Protein AF-A0A2D6QGD3-F1 (afdb_monomer_lite)

pLDDT: mean 83.26, std 11.74, range [46.03, 96.12]

Radius of gyration: 20.16 Å; chains: 1; bounding box: 48×30×55 Å

Structure (mmCIF, N/CA/C/O backbone):
data_AF-A0A2D6QGD3-F1
#
_entry.id   AF-A0A2D6QGD3-F1
#
loop_
_atom_site.group_PDB
_atom_site.id
_atom_site.type_symbol
_atom_site.label_atom_id
_atom_site.label_alt_id
_atom_site.label_comp_id
_atom_site.label_asym_id
_atom_site.label_entity_id
_atom_site.label_seq_id
_atom_site.pdbx_PDB_ins_code
_atom_site.Cartn_x
_atom_site.Cartn_y
_atom_site.Cartn_z
_atom_site.occupancy
_atom_site.B_iso_or_equiv
_atom_site.auth_seq_id
_atom_site.auth_comp_id
_atom_site.auth_asym_id
_atom_site.auth_atom_id
_atom_site.pdbx_PDB_model_num
ATOM 1 N N . MET A 1 1 ? 21.666 16.531 -19.683 1.00 53.84 1 MET A N 1
ATOM 2 C CA . MET A 1 1 ? 21.181 16.016 -20.984 1.00 53.84 1 MET A CA 1
ATOM 3 C C . MET A 1 1 ? 19.672 15.871 -20.894 1.00 53.84 1 MET A C 1
ATOM 5 O O . MET A 1 1 ? 19.183 15.599 -19.805 1.00 53.84 1 MET A O 1
ATOM 9 N N . ALA A 1 2 ? 18.933 16.143 -21.969 1.00 65.38 2 ALA A N 1
ATOM 10 C CA . ALA A 1 2 ? 17.477 16.018 -21.949 1.00 65.38 2 ALA A CA 1
ATOM 11 C C . ALA A 1 2 ? 17.104 14.531 -21.855 1.00 65.38 2 ALA A C 1
ATOM 13 O O . ALA A 1 2 ? 17.395 13.783 -22.783 1.00 65.38 2 ALA A O 1
ATOM 14 N N . ARG A 1 3 ? 16.498 14.113 -20.735 1.00 75.81 3 ARG A N 1
ATOM 15 C CA . ARG A 1 3 ? 15.997 12.741 -20.576 1.00 75.81 3 ARG A CA 1
ATOM 16 C C . ARG A 1 3 ? 14.905 12.491 -21.612 1.00 75.81 3 ARG A C 1
ATOM 18 O O . ARG A 1 3 ? 14.003 13.315 -21.783 1.00 75.81 3 ARG A O 1
ATOM 25 N N . ARG A 1 4 ? 14.989 11.358 -22.303 1.00 86.88 4 ARG A N 1
ATOM 26 C CA . ARG A 1 4 ? 13.977 10.928 -23.268 1.00 86.88 4 ARG A CA 1
ATOM 27 C C . ARG A 1 4 ? 12.840 10.225 -22.534 1.00 86.88 4 ARG A C 1
ATOM 29 O O . ARG A 1 4 ? 13.088 9.383 -21.676 1.00 86.88 4 ARG A O 1
ATOM 36 N N . PHE A 1 5 ? 11.601 10.552 -22.887 1.00 90.19 5 PHE A N 1
ATOM 37 C CA . PHE A 1 5 ? 10.415 9.904 -22.333 1.00 90.19 5 PHE A CA 1
ATOM 38 C C . PHE A 1 5 ? 9.745 9.036 -23.392 1.00 90.19 5 PHE A C 1
ATOM 40 O O . PHE A 1 5 ? 9.589 9.466 -24.533 1.00 90.19 5 PHE A O 1
ATOM 47 N N . VAL A 1 6 ? 9.333 7.834 -22.996 1.00 91.06 6 VAL A N 1
ATOM 48 C CA . VAL A 1 6 ? 8.503 6.934 -23.798 1.00 91.06 6 VAL A CA 1
ATOM 49 C C . VAL A 1 6 ? 7.094 6.945 -23.232 1.00 91.06 6 VAL A C 1
ATOM 51 O O . VAL A 1 6 ? 6.844 6.633 -22.060 1.00 91.06 6 VAL A O 1
ATOM 54 N N . THR A 1 7 ? 6.165 7.341 -24.087 1.00 91.62 7 THR A N 1
ATOM 55 C CA . THR A 1 7 ? 4.749 7.469 -23.769 1.00 91.62 7 THR A CA 1
ATOM 56 C C . THR A 1 7 ? 3.966 6.265 -24.276 1.00 91.62 7 THR A C 1
ATOM 58 O O . THR A 1 7 ? 4.447 5.463 -25.078 1.00 91.62 7 THR A O 1
ATOM 61 N N . SER A 1 8 ? 2.720 6.135 -23.821 1.00 89.50 8 SER A N 1
ATOM 62 C CA . SER A 1 8 ? 1.829 5.064 -24.274 1.00 89.50 8 SER A CA 1
ATOM 63 C C . SER A 1 8 ? 1.576 5.102 -25.787 1.00 89.50 8 SER A C 1
ATOM 65 O O . SER A 1 8 ? 1.293 4.072 -26.395 1.00 89.50 8 SER A O 1
ATOM 67 N N . GLU A 1 9 ? 1.708 6.276 -26.405 1.00 88.19 9 GLU A N 1
ATOM 68 C CA . GLU A 1 9 ? 1.563 6.459 -27.846 1.00 88.19 9 GLU A CA 1
ATOM 69 C C . GLU A 1 9 ? 2.767 5.920 -28.625 1.00 88.19 9 GLU A C 1
ATOM 71 O O . GLU A 1 9 ? 2.590 5.296 -29.669 1.00 88.19 9 GLU A O 1
ATOM 76 N N . ASP A 1 10 ? 3.977 6.075 -28.088 1.00 88.56 10 ASP A N 1
ATOM 77 C CA . ASP A 1 10 ? 5.194 5.520 -28.689 1.00 88.56 10 ASP A CA 1
ATOM 78 C C . ASP A 1 10 ? 5.136 3.987 -28.721 1.00 88.56 10 ASP A C 1
ATOM 80 O O . ASP A 1 10 ? 5.469 3.375 -29.736 1.00 88.56 10 ASP A O 1
ATOM 84 N N . ILE A 1 11 ? 4.611 3.368 -27.655 1.00 89.06 11 ILE A N 1
ATOM 85 C CA . ILE A 1 11 ? 4.388 1.916 -27.595 1.00 89.06 11 ILE A CA 1
ATOM 86 C C . ILE A 1 11 ? 3.347 1.465 -28.626 1.00 89.06 11 ILE A C 1
ATOM 88 O O . ILE A 1 11 ? 3.566 0.479 -29.328 1.00 89.06 11 ILE A O 1
ATOM 92 N N . ARG A 1 12 ? 2.228 2.192 -28.763 1.00 85.69 12 ARG A N 1
ATOM 93 C CA . ARG A 1 12 ? 1.193 1.871 -29.764 1.00 85.69 12 ARG A CA 1
ATOM 94 C C . ARG A 1 12 ? 1.726 1.951 -31.192 1.00 85.69 12 ARG A C 1
ATOM 96 O O . ARG A 1 12 ? 1.351 1.133 -32.024 1.00 85.69 12 ARG A O 1
ATOM 103 N N . ARG A 1 13 ? 2.610 2.911 -31.473 1.00 84.38 13 ARG A N 1
ATOM 104 C CA . ARG A 1 13 ? 3.248 3.068 -32.789 1.00 84.38 13 ARG A CA 1
ATOM 105 C C . ARG A 1 13 ? 4.276 1.983 -33.072 1.00 84.38 13 ARG A C 1
ATOM 107 O O . ARG A 1 13 ? 4.407 1.574 -34.224 1.00 84.38 13 ARG A O 1
ATOM 114 N N . ALA A 1 14 ? 4.972 1.499 -32.043 1.00 75.00 14 ALA A N 1
ATOM 115 C CA . ALA A 1 14 ? 6.051 0.532 -32.194 1.00 75.00 14 ALA A CA 1
ATOM 116 C C . ALA A 1 14 ? 5.605 -0.801 -32.821 1.00 75.00 14 ALA A C 1
ATOM 118 O O . ALA A 1 14 ? 6.451 -1.450 -33.420 1.00 75.00 14 ALA A O 1
ATOM 119 N N . SER A 1 15 ? 4.312 -1.171 -32.760 1.00 58.59 15 SER A N 1
ATOM 120 C CA . SER A 1 15 ? 3.636 -2.277 -33.489 1.00 58.59 15 SER A CA 1
ATOM 121 C C . SER A 1 15 ? 4.334 -3.655 -33.508 1.00 58.59 15 SER A C 1
ATOM 123 O O . SER A 1 15 ? 3.875 -4.573 -34.184 1.00 58.59 15 SER A O 1
ATOM 125 N N . GLY A 1 16 ? 5.438 -3.818 -32.786 1.00 62.59 16 GLY A N 1
ATOM 126 C CA . GLY A 1 16 ? 6.386 -4.913 -32.893 1.00 62.59 16 GLY A CA 1
ATOM 127 C C . GLY A 1 16 ? 6.899 -5.291 -31.512 1.00 62.59 16 GLY A C 1
ATOM 128 O O . GLY A 1 16 ? 7.014 -4.452 -30.622 1.00 62.59 16 GLY A O 1
ATOM 129 N N . GLY A 1 17 ? 7.159 -6.583 -31.332 1.00 74.81 17 GLY A N 1
ATOM 130 C CA . GLY A 1 17 ? 7.334 -7.214 -30.023 1.00 74.81 17 GLY A CA 1
ATOM 131 C C . GLY A 1 17 ? 8.573 -6.808 -29.220 1.00 74.81 17 GLY A C 1
ATOM 132 O O . GLY A 1 17 ? 8.752 -7.347 -28.133 1.00 74.81 17 GLY A O 1
ATOM 133 N N . GLU A 1 18 ? 9.426 -5.898 -29.701 1.00 83.06 18 GLU A N 1
ATOM 134 C CA . GLU A 1 18 ? 10.625 -5.450 -28.980 1.00 83.06 18 GLU A CA 1
ATOM 135 C C . GLU A 1 18 ? 10.913 -3.961 -29.235 1.00 83.06 18 GLU A C 1
ATOM 137 O O . GLU A 1 18 ? 10.938 -3.509 -30.381 1.00 83.06 18 GLU A O 1
ATOM 142 N N . LEU A 1 19 ? 11.145 -3.197 -28.162 1.00 85.81 19 LEU A N 1
ATOM 143 C CA . LEU A 1 19 ? 11.535 -1.788 -28.200 1.00 85.81 19 LEU A CA 1
ATOM 144 C C . LEU A 1 19 ? 12.829 -1.597 -27.400 1.00 85.81 19 LEU A C 1
ATOM 146 O O . LEU A 1 19 ? 12.859 -1.837 -26.191 1.00 85.81 19 LEU A O 1
ATOM 150 N N . VAL A 1 20 ? 13.886 -1.148 -28.083 1.00 87.56 20 VAL A N 1
ATOM 151 C CA . VAL A 1 20 ? 15.195 -0.867 -27.477 1.00 87.56 20 VAL A CA 1
ATOM 152 C C . VAL A 1 20 ? 15.261 0.594 -27.032 1.00 87.56 20 VAL A C 1
ATOM 154 O O . VAL A 1 20 ? 14.952 1.503 -27.801 1.00 87.56 20 VAL A O 1
ATOM 157 N N . LEU A 1 21 ? 15.658 0.803 -25.782 1.00 88.31 21 LEU A N 1
ATOM 158 C CA . LEU A 1 21 ? 15.664 2.076 -25.074 1.00 88.31 21 LEU A CA 1
ATOM 159 C C . LEU A 1 21 ? 17.089 2.474 -24.687 1.00 88.31 21 LEU A C 1
ATOM 161 O O . LEU A 1 21 ? 17.911 1.626 -24.332 1.00 88.31 21 LEU A O 1
ATOM 165 N N . ASP A 1 22 ? 17.367 3.774 -24.704 1.00 85.69 22 ASP A N 1
ATOM 166 C CA . ASP A 1 22 ? 18.634 4.302 -24.203 1.00 85.69 22 ASP A CA 1
ATOM 167 C C . ASP A 1 22 ? 18.704 4.185 -22.674 1.00 85.69 22 ASP A C 1
ATOM 169 O O . ASP A 1 22 ? 17.688 4.057 -21.982 1.00 85.69 22 ASP A O 1
ATOM 173 N N . SER A 1 23 ? 19.915 4.258 -22.123 1.00 81.69 23 SER A N 1
ATOM 174 C CA . SER A 1 23 ? 20.142 4.055 -20.693 1.00 81.69 23 SER A CA 1
ATOM 175 C C . SER A 1 2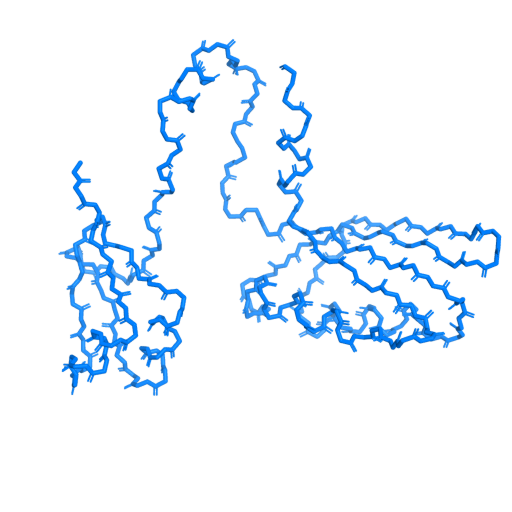3 ? 19.399 5.057 -19.795 1.00 81.69 23 SER A C 1
ATOM 177 O O . SER A 1 23 ? 18.989 4.723 -18.686 1.00 81.69 23 SER A O 1
ATOM 179 N N . ASP A 1 24 ? 19.208 6.282 -20.260 1.00 84.31 24 ASP A N 1
ATOM 180 C CA . ASP A 1 24 ? 18.565 7.381 -19.536 1.00 84.31 24 ASP A CA 1
ATOM 181 C C . ASP A 1 24 ? 17.081 7.563 -19.898 1.00 84.31 24 ASP A C 1
ATOM 183 O O . ASP A 1 24 ? 16.445 8.522 -19.451 1.00 84.31 24 ASP A O 1
ATOM 187 N N . THR A 1 25 ? 16.520 6.656 -20.704 1.00 87.69 25 THR A N 1
ATOM 188 C CA . THR A 1 25 ? 15.127 6.742 -21.143 1.00 87.69 25 THR A CA 1
ATOM 189 C C . THR A 1 25 ? 14.171 6.371 -20.011 1.00 87.69 25 THR A C 1
ATOM 191 O O . THR A 1 25 ? 14.292 5.318 -19.385 1.00 87.69 25 THR A O 1
ATOM 194 N N . ILE A 1 26 ? 13.175 7.222 -19.769 1.00 88.12 26 ILE A N 1
ATOM 195 C CA . ILE A 1 26 ? 12.095 6.966 -18.812 1.00 88.12 26 ILE A CA 1
ATOM 196 C C . ILE A 1 26 ? 10.865 6.483 -19.572 1.00 88.12 26 ILE A C 1
ATOM 198 O O . ILE A 1 26 ? 10.366 7.164 -20.467 1.00 88.12 26 ILE A O 1
ATOM 202 N N . VAL A 1 27 ? 10.338 5.327 -19.188 1.00 90.25 27 VAL A N 1
ATOM 203 C CA . VAL A 1 27 ? 9.069 4.809 -19.689 1.00 90.25 27 VAL A CA 1
ATOM 204 C C . VAL A 1 27 ? 7.995 5.195 -18.688 1.00 90.25 27 VAL A C 1
ATOM 206 O O . VAL A 1 27 ? 8.077 4.871 -17.508 1.00 90.25 27 VAL A O 1
ATOM 209 N N . THR A 1 28 ? 6.987 5.925 -19.152 1.00 88.94 28 THR A N 1
ATOM 210 C CA . THR A 1 28 ? 5.878 6.334 -18.281 1.00 88.94 28 THR A CA 1
ATOM 211 C C . THR A 1 28 ? 5.104 5.112 -17.752 1.00 88.94 28 THR A C 1
ATOM 213 O O . THR A 1 28 ? 5.008 4.111 -18.466 1.00 88.94 28 THR A O 1
ATOM 216 N N . PRO A 1 29 ? 4.475 5.179 -16.559 1.00 84.81 29 PRO A N 1
ATOM 217 C CA . PRO A 1 29 ? 3.688 4.061 -16.021 1.00 84.81 29 PRO A CA 1
ATOM 218 C C . PRO A 1 29 ? 2.612 3.569 -16.997 1.00 84.81 29 PRO A C 1
ATOM 220 O O . PRO A 1 29 ? 2.476 2.377 -17.253 1.00 84.81 29 PRO A O 1
ATOM 223 N N . GLN A 1 30 ? 1.928 4.507 -17.657 1.00 88.00 30 GLN A N 1
ATOM 224 C CA . GLN A 1 30 ? 0.932 4.189 -18.678 1.00 88.00 30 GLN A CA 1
ATOM 225 C C . GLN A 1 30 ? 1.545 3.473 -19.896 1.00 88.00 30 GLN A C 1
ATOM 227 O O . GLN A 1 30 ? 0.897 2.632 -20.514 1.00 88.00 30 GLN A O 1
ATOM 232 N N . ALA A 1 31 ? 2.781 3.802 -20.277 1.00 89.75 31 ALA A N 1
ATOM 233 C CA . ALA A 1 31 ? 3.477 3.111 -21.358 1.00 89.75 31 ALA A CA 1
ATOM 234 C C . ALA A 1 31 ? 3.883 1.687 -20.959 1.00 89.75 31 ALA A C 1
ATOM 236 O O . ALA A 1 31 ? 3.731 0.783 -21.777 1.00 89.75 31 ALA A O 1
ATOM 237 N N . LEU A 1 32 ? 4.323 1.472 -19.713 1.00 87.50 32 LEU A N 1
ATOM 238 C CA . LEU A 1 32 ? 4.615 0.138 -19.175 1.00 87.50 32 LEU A CA 1
ATOM 239 C C . LEU A 1 32 ? 3.379 -0.766 -19.221 1.00 87.50 32 LEU A C 1
ATOM 241 O O . LEU A 1 32 ? 3.453 -1.878 -19.739 1.00 87.50 32 LEU A O 1
ATOM 245 N N . GLU A 1 33 ? 2.229 -0.270 -18.762 1.00 85.88 33 GLU A N 1
ATOM 246 C CA . GLU A 1 33 ? 0.965 -1.015 -18.818 1.00 85.88 33 GLU A CA 1
ATOM 247 C C . GLU A 1 33 ? 0.565 -1.375 -20.253 1.00 85.88 33 GLU A C 1
ATOM 249 O O . GLU A 1 33 ? 0.145 -2.500 -20.537 1.00 85.88 33 GLU A O 1
ATOM 254 N N . VAL A 1 34 ? 0.690 -0.420 -21.181 1.00 87.62 34 VAL A N 1
ATOM 255 C CA . VAL A 1 34 ? 0.360 -0.649 -22.593 1.00 87.62 34 VAL A CA 1
ATOM 256 C C . VAL A 1 34 ? 1.326 -1.649 -23.224 1.00 87.62 34 VAL A C 1
ATOM 258 O O . VAL A 1 34 ? 0.874 -2.514 -23.971 1.00 87.62 34 VAL A O 1
ATOM 261 N N . ALA A 1 35 ? 2.618 -1.592 -22.897 1.00 88.00 35 ALA A N 1
ATOM 262 C CA . ALA A 1 35 ? 3.613 -2.544 -23.382 1.00 88.00 35 ALA A CA 1
ATOM 263 C C . ALA A 1 35 ? 3.318 -3.967 -22.888 1.00 88.00 35 ALA A C 1
ATOM 265 O O . ALA A 1 35 ? 3.312 -4.899 -23.690 1.00 88.00 35 ALA A O 1
ATOM 266 N N . GLN A 1 36 ? 2.970 -4.125 -21.607 1.00 85.44 36 GLN A N 1
ATOM 267 C CA . GLN A 1 36 ? 2.571 -5.414 -21.033 1.00 85.44 36 GLN A CA 1
ATOM 268 C C . GLN A 1 36 ? 1.327 -5.990 -21.722 1.00 85.44 36 GLN A C 1
ATOM 270 O O . GLN A 1 36 ? 1.317 -7.162 -22.091 1.00 85.44 36 GLN A O 1
ATOM 275 N N . ARG A 1 37 ? 0.292 -5.169 -21.951 1.00 85.44 37 ARG A N 1
ATOM 276 C CA . ARG A 1 37 ? -0.942 -5.602 -22.637 1.00 85.44 37 ARG A CA 1
ATOM 277 C C . ARG A 1 37 ? -0.720 -5.952 -24.106 1.00 85.44 37 ARG A C 1
ATOM 279 O O . ARG A 1 37 ? -1.366 -6.861 -24.616 1.00 85.44 37 ARG A O 1
ATOM 286 N N . ALA A 1 38 ? 0.158 -5.217 -24.781 1.00 85.62 38 ALA A N 1
ATOM 287 C CA . ALA A 1 38 ? 0.478 -5.424 -26.189 1.00 85.62 38 ALA A CA 1
ATOM 288 C C . ALA A 1 38 ? 1.543 -6.514 -26.418 1.00 85.62 38 ALA A C 1
ATOM 290 O O . ALA A 1 38 ? 1.807 -6.860 -27.567 1.00 85.62 38 ALA A O 1
ATOM 291 N N . GLY A 1 39 ? 2.153 -7.054 -25.355 1.00 84.38 39 GLY A N 1
ATOM 292 C CA . GLY A 1 39 ? 3.227 -8.045 -25.457 1.00 84.38 39 GLY A CA 1
ATOM 293 C C . GLY A 1 39 ? 4.533 -7.483 -26.030 1.00 84.38 39 GLY A C 1
ATOM 294 O O . GLY A 1 39 ? 5.266 -8.202 -26.703 1.00 84.38 39 GLY A O 1
ATOM 295 N N . VAL A 1 40 ? 4.815 -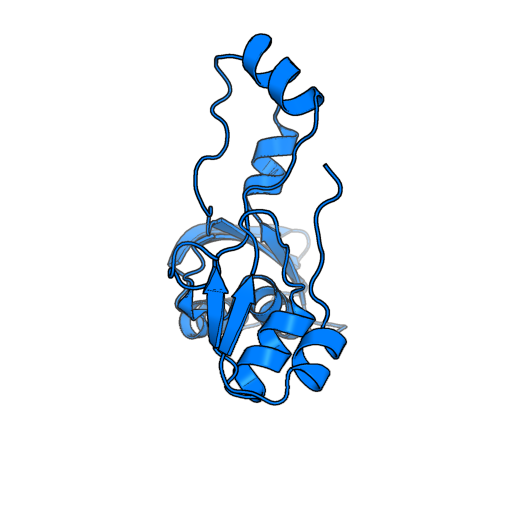6.197 -25.802 1.00 87.94 40 VAL A N 1
ATOM 296 C CA . VAL A 1 40 ? 6.036 -5.526 -26.271 1.00 87.94 40 VAL A CA 1
ATOM 297 C C . VAL A 1 40 ? 7.128 -5.649 -25.209 1.00 87.94 40 VAL A C 1
ATOM 299 O O . VAL A 1 40 ? 6.984 -5.137 -24.099 1.00 87.94 40 VAL A O 1
ATOM 302 N N . ASN A 1 41 ? 8.246 -6.287 -25.557 1.00 85.88 41 ASN A N 1
ATOM 303 C CA . ASN A 1 41 ? 9.416 -6.396 -24.691 1.00 85.88 41 ASN A CA 1
ATOM 304 C C . ASN A 1 41 ? 10.225 -5.094 -24.711 1.00 85.88 41 ASN A C 1
ATOM 306 O O . ASN A 1 41 ? 10.758 -4.695 -25.744 1.00 85.88 41 ASN A O 1
ATOM 310 N N . LEU A 1 42 ? 10.347 -4.444 -23.556 1.00 88.00 42 LEU A N 1
ATOM 311 C CA . LEU A 1 42 ? 11.177 -3.253 -23.386 1.00 88.00 42 LEU A CA 1
ATOM 312 C C . LEU A 1 42 ? 12.583 -3.672 -22.954 1.00 88.00 42 LEU A C 1
ATOM 314 O O . LEU A 1 42 ? 12.752 -4.262 -21.883 1.00 88.00 42 LEU A O 1
ATOM 318 N N . ARG A 1 43 ? 13.594 -3.350 -23.762 1.00 87.75 43 ARG A N 1
ATOM 319 C CA . ARG A 1 43 ? 15.000 -3.643 -23.452 1.00 87.75 43 ARG A CA 1
ATOM 320 C C . ARG A 1 43 ? 15.836 -2.386 -23.487 1.00 87.75 43 ARG A C 1
ATOM 322 O O . ARG A 1 43 ? 15.550 -1.471 -24.248 1.00 87.75 43 ARG A O 1
ATOM 329 N N . ARG A 1 44 ? 16.885 -2.340 -22.681 1.00 86.06 44 ARG A N 1
ATOM 330 C CA . ARG A 1 44 ? 17.904 -1.296 -22.773 1.00 86.06 44 ARG A CA 1
ATOM 331 C C . ARG A 1 44 ? 18.918 -1.642 -23.861 1.00 86.06 44 ARG A C 1
ATOM 333 O O . ARG A 1 44 ? 19.028 -2.791 -24.291 1.00 86.06 44 ARG A O 1
ATOM 340 N N . SER A 1 45 ? 19.679 -0.644 -24.299 1.00 82.38 45 SER A N 1
ATOM 341 C CA . SER A 1 45 ? 20.779 -0.803 -25.259 1.00 82.38 45 SER A CA 1
ATOM 342 C C . SER A 1 45 ? 21.882 -1.765 -24.786 1.00 82.38 45 SER A C 1
ATOM 344 O O . SER A 1 45 ? 22.630 -2.287 -25.608 1.00 82.38 45 SER A O 1
ATOM 346 N N . ASP A 1 46 ? 21.946 -2.051 -23.483 1.00 79.44 46 ASP A N 1
ATOM 347 C CA . ASP A 1 46 ? 22.812 -3.056 -22.849 1.00 79.44 46 ASP A CA 1
ATOM 348 C C . ASP A 1 46 ? 22.255 -4.500 -22.914 1.00 79.44 46 ASP A C 1
ATOM 350 O O . ASP A 1 46 ? 22.906 -5.442 -22.461 1.00 79.44 46 ASP A O 1
ATOM 354 N N . GLY A 1 47 ? 21.061 -4.693 -23.486 1.00 75.94 47 GLY A N 1
ATOM 355 C CA . GLY A 1 47 ? 20.395 -5.988 -23.630 1.00 75.94 47 GLY A CA 1
ATOM 356 C C . GLY A 1 47 ? 19.613 -6.459 -22.398 1.00 75.94 47 GLY A C 1
ATOM 357 O O . GLY A 1 47 ? 18.965 -7.512 -22.469 1.00 75.94 47 GLY A O 1
ATOM 358 N N . GLN A 1 48 ? 19.624 -5.710 -21.293 1.00 81.12 48 GLN A N 1
ATOM 359 C CA . GLN A 1 48 ? 18.825 -6.012 -20.104 1.00 81.12 48 GLN A CA 1
ATOM 360 C C . GLN A 1 48 ? 17.366 -5.580 -20.286 1.00 81.12 48 GLN A C 1
ATOM 362 O O . GLN A 1 48 ? 17.047 -4.717 -21.108 1.00 81.12 48 GLN A O 1
ATOM 367 N N . SER A 1 49 ? 16.458 -6.194 -19.523 1.00 81.94 49 SER A N 1
ATOM 368 C CA . SER A 1 49 ? 15.072 -5.726 -19.434 1.00 81.94 49 SER A CA 1
ATOM 369 C C . SER A 1 49 ? 15.029 -4.312 -18.865 1.00 81.94 49 SER A C 1
ATOM 371 O O . SER A 1 49 ? 15.871 -3.934 -18.052 1.00 81.94 49 SER A O 1
ATOM 373 N N . TYR A 1 50 ? 14.039 -3.529 -19.286 1.00 82.62 50 TYR A N 1
ATOM 374 C CA . TYR A 1 50 ? 13.871 -2.173 -18.784 1.00 82.62 50 TYR A CA 1
ATOM 375 C C . TYR A 1 50 ? 13.724 -2.140 -17.252 1.00 82.62 50 TYR A C 1
ATOM 377 O O . TYR A 1 50 ? 12.816 -2.763 -16.702 1.00 82.62 50 TYR A O 1
ATOM 385 N N . SER A 1 51 ? 14.579 -1.357 -16.589 1.00 80.12 51 SER A N 1
ATOM 386 C CA . SER A 1 51 ? 14.349 -0.859 -15.232 1.00 80.12 51 SER A CA 1
ATOM 387 C C . SER A 1 51 ? 14.316 0.663 -15.267 1.00 80.12 51 SER A C 1
ATOM 389 O O . SER A 1 51 ? 15.004 1.291 -16.078 1.00 80.12 51 SER A O 1
ATOM 391 N N . GLU A 1 52 ? 13.526 1.262 -14.378 1.00 79.25 52 GLU A N 1
ATOM 392 C CA . GLU A 1 52 ? 13.509 2.714 -14.242 1.00 79.25 52 GLU A CA 1
ATOM 393 C C . GLU A 1 52 ? 14.913 3.208 -13.838 1.00 79.25 52 GLU A C 1
ATOM 395 O O . GLU A 1 52 ? 15.521 2.631 -12.929 1.00 79.25 52 GLU A O 1
ATOM 400 N N . PRO A 1 53 ? 15.473 4.218 -14.532 1.00 77.50 53 PRO A N 1
ATOM 401 C CA . PRO A 1 53 ? 16.767 4.780 -14.170 1.00 77.50 53 PRO A CA 1
ATOM 402 C C . PRO A 1 53 ? 16.673 5.531 -12.840 1.00 77.50 53 PRO A C 1
ATOM 404 O O . PRO A 1 53 ? 15.607 6.023 -12.466 1.00 77.50 53 PRO A O 1
ATOM 407 N N . GLU A 1 54 ? 17.803 5.686 -12.146 1.00 74.69 54 GLU A N 1
ATOM 408 C CA . GLU A 1 54 ? 17.802 6.392 -10.866 1.00 74.69 54 GLU A CA 1
ATOM 409 C C . GLU A 1 54 ? 17.217 7.820 -10.994 1.00 74.69 54 GLU A C 1
ATOM 411 O O . GLU A 1 54 ? 17.547 8.570 -11.935 1.00 74.69 54 GLU A O 1
ATOM 416 N N . PRO A 1 55 ? 16.317 8.221 -10.072 1.00 71.25 55 PRO A N 1
ATOM 417 C CA . PRO A 1 55 ? 15.724 9.551 -10.087 1.00 71.25 55 PRO A CA 1
ATOM 418 C C . PRO A 1 55 ? 16.803 10.634 -9.999 1.00 71.25 55 PRO A C 1
ATOM 420 O O . PRO A 1 55 ? 17.637 10.597 -9.099 1.00 71.25 55 PRO A O 1
ATOM 423 N N . ASP A 1 56 ? 16.761 11.630 -10.890 1.00 74.06 56 ASP A N 1
ATOM 424 C CA . ASP A 1 56 ? 17.618 12.811 -10.751 1.00 74.06 56 ASP A CA 1
ATOM 425 C C . ASP A 1 56 ? 17.104 13.651 -9.578 1.00 74.06 56 ASP A C 1
ATOM 427 O O . ASP A 1 56 ? 15.992 14.182 -9.615 1.00 74.06 56 ASP A O 1
ATOM 431 N N . ARG A 1 57 ? 17.897 13.729 -8.511 1.00 70.12 57 ARG A N 1
ATOM 432 C CA . ARG A 1 57 ? 17.570 14.491 -7.301 1.00 70.12 57 ARG A CA 1
ATOM 433 C C . ARG A 1 57 ? 18.108 15.927 -7.343 1.00 70.12 57 ARG A C 1
ATOM 435 O O . ARG A 1 57 ? 17.913 16.671 -6.382 1.00 70.12 57 ARG A O 1
ATOM 442 N N . GLY A 1 58 ? 18.752 16.323 -8.444 1.00 75.19 58 GLY A N 1
ATOM 443 C CA . GLY A 1 58 ? 19.307 17.655 -8.643 1.00 75.19 58 GLY A CA 1
ATOM 444 C C . GLY A 1 58 ? 20.526 17.964 -7.759 1.00 75.19 58 GLY A C 1
ATOM 445 O O . GLY A 1 58 ? 21.002 17.118 -6.999 1.00 75.19 58 GLY A O 1
ATOM 446 N N . PRO A 1 59 ? 21.046 19.203 -7.826 1.00 75.50 59 PRO A N 1
ATOM 447 C CA . PRO A 1 59 ? 22.246 19.613 -7.088 1.00 75.50 59 PRO A CA 1
ATOM 448 C C . PRO A 1 59 ? 22.053 19.613 -5.563 1.00 75.50 59 PRO A C 1
ATOM 450 O O . PRO A 1 59 ? 23.027 19.581 -4.814 1.00 75.50 59 PRO A O 1
ATOM 453 N N . ASP A 1 60 ? 20.807 19.646 -5.089 1.00 74.56 60 ASP A N 1
ATOM 454 C CA . ASP A 1 60 ? 20.464 19.640 -3.664 1.00 74.56 60 ASP A CA 1
ATOM 455 C C . ASP A 1 60 ? 20.823 18.312 -3.000 1.00 74.56 60 ASP A C 1
ATOM 457 O O . ASP A 1 60 ? 21.248 18.306 -1.846 1.00 74.56 60 ASP A O 1
ATOM 461 N N . ALA A 1 61 ? 20.715 17.197 -3.729 1.00 70.00 61 ALA A N 1
ATOM 462 C CA . ALA A 1 61 ? 21.122 15.893 -3.218 1.00 70.00 61 ALA A CA 1
ATOM 463 C C . ALA A 1 61 ? 22.632 15.807 -3.008 1.00 70.00 61 ALA A C 1
ATOM 465 O O . ALA A 1 61 ? 23.062 15.401 -1.933 1.00 70.00 61 ALA A O 1
ATOM 466 N N . GLN A 1 62 ? 23.423 16.281 -3.976 1.00 70.94 62 GLN A N 1
ATOM 467 C CA . GLN A 1 62 ? 24.879 16.321 -3.835 1.00 70.94 62 GLN A CA 1
ATOM 468 C C . GLN A 1 62 ? 25.295 17.212 -2.658 1.00 70.94 62 GLN A C 1
ATOM 470 O O . GLN A 1 62 ? 26.088 16.797 -1.819 1.00 70.94 62 GLN A O 1
ATOM 475 N N . ARG A 1 63 ? 24.686 18.401 -2.532 1.00 74.25 63 ARG A N 1
ATOM 476 C CA . ARG A 1 63 ? 24.938 19.302 -1.396 1.00 74.25 63 ARG A CA 1
ATOM 477 C C . ARG A 1 63 ? 24.601 18.661 -0.054 1.00 74.25 63 ARG A C 1
ATOM 479 O O . ARG A 1 63 ? 25.330 18.876 0.905 1.00 74.25 63 ARG A O 1
ATOM 486 N N . ALA A 1 64 ? 23.506 17.907 0.017 1.00 68.88 64 ALA A N 1
ATOM 487 C CA . ALA A 1 64 ? 23.107 17.214 1.234 1.00 68.88 64 ALA A CA 1
ATOM 488 C C . ALA A 1 64 ? 24.026 16.029 1.568 1.00 68.88 64 ALA A C 1
ATOM 490 O O . ALA A 1 64 ? 24.286 15.799 2.744 1.00 68.88 64 ALA A O 1
ATOM 491 N N . ALA A 1 65 ? 24.541 15.304 0.570 1.00 68.75 65 ALA A N 1
ATOM 492 C CA . ALA A 1 65 ? 25.534 14.250 0.784 1.00 68.75 65 ALA A CA 1
ATOM 493 C C . ALA A 1 65 ? 26.841 14.817 1.366 1.00 68.75 65 ALA A C 1
ATOM 495 O O . ALA A 1 65 ? 27.420 14.231 2.280 1.00 68.75 65 ALA A O 1
ATOM 496 N N . ASP A 1 66 ? 27.258 15.991 0.887 1.00 73.56 66 ASP A N 1
ATOM 497 C CA . ASP A 1 66 ? 28.466 16.666 1.362 1.00 73.56 66 ASP A CA 1
ATOM 498 C C . ASP A 1 66 ? 28.279 17.288 2.763 1.00 73.56 66 ASP A C 1
ATOM 500 O O . ASP A 1 66 ? 29.212 17.297 3.567 1.00 73.56 66 ASP A O 1
ATOM 504 N N . SER A 1 67 ? 27.087 17.824 3.073 1.00 76.38 67 SER A N 1
ATOM 505 C CA . SER A 1 67 ? 26.821 18.557 4.323 1.00 76.38 67 SER A CA 1
ATOM 506 C C . SER A 1 67 ? 26.260 17.710 5.469 1.00 76.38 67 SER A C 1
ATOM 508 O O . SER A 1 67 ? 26.394 18.105 6.628 1.00 76.38 67 SER A O 1
ATOM 510 N N . LEU A 1 68 ? 25.646 16.558 5.177 1.00 70.38 68 LEU A N 1
ATOM 511 C CA . LEU A 1 68 ? 24.973 15.691 6.154 1.00 70.38 68 LEU A CA 1
ATOM 512 C C . LEU A 1 68 ? 25.432 14.219 6.010 1.00 70.38 68 LEU A C 1
ATOM 514 O O . LEU A 1 68 ? 24.612 13.340 5.737 1.00 70.38 68 LEU A O 1
ATOM 518 N N . PRO A 1 69 ? 26.725 13.904 6.244 1.00 65.19 69 PRO A N 1
ATOM 519 C CA . PRO A 1 69 ? 27.314 12.583 5.970 1.00 65.19 69 PRO A CA 1
ATOM 520 C C . PRO A 1 69 ? 26.794 11.447 6.871 1.00 65.19 69 PRO A C 1
ATOM 522 O O . PRO A 1 69 ? 27.058 10.276 6.608 1.00 65.19 69 PRO A O 1
ATOM 525 N N . HIS A 1 70 ? 26.073 11.771 7.950 1.00 64.88 70 HIS A N 1
ATOM 526 C CA . HIS A 1 70 ? 25.510 10.795 8.893 1.00 64.88 70 HIS A CA 1
ATOM 527 C C . HIS A 1 70 ? 24.036 10.476 8.646 1.00 64.88 70 HIS A C 1
ATOM 529 O O . HIS A 1 70 ? 23.463 9.676 9.383 1.00 64.88 70 HIS A O 1
ATOM 535 N N . ILE A 1 71 ? 23.418 11.088 7.635 1.00 59.62 71 ILE A N 1
ATOM 536 C CA . ILE A 1 71 ? 22.059 10.750 7.229 1.00 59.62 71 ILE A CA 1
ATOM 537 C C . ILE A 1 71 ? 22.186 9.752 6.079 1.00 59.62 71 ILE A C 1
ATOM 539 O O . ILE A 1 71 ? 22.439 10.178 4.950 1.00 59.62 71 ILE A O 1
ATOM 543 N N . PRO A 1 72 ? 22.058 8.435 6.330 1.00 56.88 72 PRO A N 1
ATOM 544 C CA . PRO A 1 72 ? 22.109 7.467 5.250 1.00 56.88 72 PRO A CA 1
ATOM 545 C C . PRO A 1 72 ? 20.973 7.772 4.276 1.00 56.88 72 PRO A C 1
ATOM 547 O O . PRO A 1 72 ? 19.815 7.937 4.681 1.00 56.88 72 PRO A O 1
ATOM 550 N N . GLU A 1 73 ? 21.296 7.855 2.986 1.00 55.75 73 GLU A N 1
ATOM 551 C CA . GLU A 1 73 ? 20.247 7.857 1.980 1.00 55.75 73 GLU A CA 1
ATOM 552 C C . GLU A 1 73 ? 19.438 6.561 2.127 1.00 55.75 73 GLU A C 1
ATOM 554 O O . GLU A 1 73 ? 20.030 5.498 2.342 1.00 55.75 73 GLU A O 1
ATOM 559 N N . PRO A 1 74 ? 18.095 6.616 2.056 1.00 55.06 74 PRO A N 1
ATOM 560 C CA . PRO A 1 74 ? 17.296 5.405 1.952 1.00 55.06 74 PRO A CA 1
ATOM 561 C C . PRO A 1 74 ? 17.731 4.658 0.689 1.00 55.06 74 PRO A C 1
ATOM 563 O O . PRO A 1 74 ? 17.375 5.048 -0.425 1.00 55.06 74 PRO A O 1
ATOM 566 N N . ALA A 1 75 ? 18.552 3.630 0.881 1.00 49.69 75 ALA A N 1
ATOM 567 C CA . ALA A 1 75 ? 19.101 2.808 -0.176 1.00 49.69 75 ALA A CA 1
ATOM 568 C C . ALA A 1 75 ? 18.148 1.644 -0.456 1.00 49.69 75 ALA A C 1
ATOM 570 O O . ALA A 1 75 ? 17.768 0.905 0.451 1.00 49.69 75 ALA A O 1
ATOM 571 N N . GLY A 1 76 ? 17.799 1.474 -1.729 1.00 52.72 76 GLY A N 1
ATOM 572 C CA . GLY A 1 76 ? 16.961 0.383 -2.218 1.00 52.72 76 GLY A CA 1
ATOM 573 C C . GLY A 1 76 ? 15.503 0.775 -2.496 1.00 52.72 76 GLY A C 1
ATOM 574 O O . GLY A 1 76 ? 15.042 1.857 -2.112 1.00 52.72 76 GLY A O 1
ATOM 575 N N . PRO A 1 77 ? 14.760 -0.093 -3.204 1.00 53.47 77 PRO A N 1
ATOM 576 C CA . PRO A 1 77 ? 13.316 0.017 -3.321 1.00 53.47 77 PRO A CA 1
ATOM 577 C C . PRO A 1 77 ? 12.723 -0.321 -1.955 1.00 53.47 77 PRO A C 1
ATOM 579 O O . PRO A 1 77 ? 12.441 -1.473 -1.650 1.00 53.47 77 PRO A O 1
ATOM 582 N N . GLU A 1 78 ? 12.608 0.672 -1.081 1.00 61.78 78 GLU A N 1
ATOM 583 C CA . GLU A 1 78 ? 11.961 0.444 0.203 1.00 61.78 78 GLU A CA 1
ATOM 584 C C . GLU A 1 78 ? 10.482 0.157 -0.040 1.00 61.78 78 GLU A C 1
ATOM 586 O O . GLU A 1 78 ? 9.700 1.039 -0.403 1.00 61.78 78 GLU A O 1
ATOM 591 N N . THR A 1 79 ? 10.131 -1.111 0.136 1.00 72.69 79 THR A N 1
ATOM 592 C CA . THR A 1 79 ? 8.778 -1.658 0.035 1.00 72.69 79 THR A CA 1
ATOM 593 C C . THR A 1 79 ? 7.893 -1.243 1.208 1.00 72.69 79 THR A C 1
ATOM 595 O O . THR A 1 79 ? 6.690 -1.499 1.193 1.00 72.69 79 THR A O 1
ATOM 598 N N . GLY A 1 80 ? 8.475 -0.573 2.206 1.00 89.31 80 GLY A N 1
ATOM 599 C CA . GLY A 1 80 ? 7.792 -0.076 3.387 1.00 89.31 80 GLY A CA 1
ATOM 600 C C . GLY A 1 80 ? 6.706 0.943 3.054 1.00 89.31 80 GLY A C 1
ATOM 601 O O . GLY A 1 80 ? 6.946 1.994 2.440 1.00 89.31 80 GLY A O 1
ATOM 602 N N . VAL A 1 81 ? 5.493 0.660 3.511 1.00 93.75 81 VAL A N 1
ATOM 603 C CA . VAL A 1 81 ? 4.347 1.562 3.451 1.00 93.75 81 VAL A CA 1
ATOM 604 C C . VAL A 1 81 ? 3.684 1.651 4.820 1.00 93.75 81 VAL A C 1
ATOM 606 O O . VAL A 1 81 ? 3.667 0.708 5.606 1.00 93.75 81 VAL A O 1
ATOM 609 N N . VAL A 1 82 ? 3.134 2.823 5.107 1.00 95.00 82 VAL A N 1
ATOM 610 C CA . VAL A 1 82 ? 2.330 3.080 6.295 1.00 95.00 82 VAL A CA 1
ATOM 611 C C . VAL A 1 82 ? 0.872 3.124 5.865 1.00 95.00 82 VAL A C 1
ATOM 613 O O . VAL A 1 82 ? 0.487 3.937 5.019 1.00 95.00 82 VAL A O 1
ATOM 616 N N . VAL A 1 83 ? 0.067 2.248 6.453 1.00 95.81 83 VAL A N 1
ATOM 617 C CA . VAL A 1 83 ? -1.386 2.205 6.293 1.00 95.81 83 VAL A CA 1
ATOM 618 C C . VAL A 1 83 ? -2.004 2.812 7.540 1.00 95.81 83 VAL A C 1
ATOM 620 O O . VAL A 1 83 ? -1.741 2.357 8.645 1.00 95.81 83 VAL A O 1
ATOM 623 N N . THR A 1 84 ? -2.848 3.823 7.384 1.00 95.69 84 THR A N 1
ATOM 624 C CA . THR A 1 84 ? -3.631 4.382 8.492 1.00 95.69 84 THR A CA 1
ATOM 625 C C . THR A 1 84 ? -5.112 4.192 8.227 1.00 95.69 84 THR A C 1
ATOM 627 O O . THR A 1 84 ? -5.561 4.378 7.10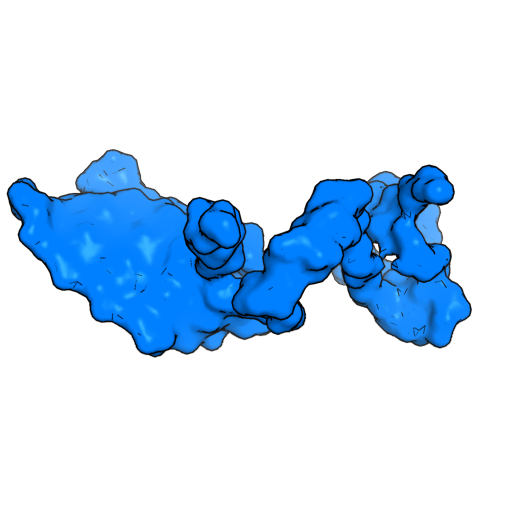0 1.00 95.69 84 THR A O 1
ATOM 630 N N . ALA A 1 85 ? -5.869 3.822 9.254 1.00 94.75 85 ALA A N 1
ATOM 631 C CA . ALA A 1 85 ? -7.314 3.673 9.188 1.00 94.75 85 ALA A CA 1
ATOM 632 C C . ALA A 1 85 ? -7.970 4.399 10.366 1.00 94.75 85 ALA A C 1
ATOM 634 O O . ALA A 1 85 ? -7.538 4.258 11.514 1.00 94.75 85 ALA A O 1
ATOM 635 N N . VAL A 1 86 ? -8.993 5.204 10.077 1.00 94.38 86 VAL A N 1
ATOM 636 C CA . VAL A 1 86 ? -9.731 5.979 11.083 1.00 94.38 86 VAL A CA 1
ATOM 637 C C . VAL A 1 86 ? -11.217 5.944 10.769 1.00 94.38 86 VAL A C 1
ATOM 639 O O . VAL A 1 86 ? -11.614 6.251 9.646 1.00 94.38 86 VAL A O 1
ATOM 642 N N . GLY A 1 87 ? -12.048 5.619 11.756 1.00 92.88 87 GLY A N 1
ATOM 643 C CA . GLY A 1 87 ? -13.496 5.621 11.569 1.00 92.88 87 GLY A CA 1
ATOM 644 C C . GLY A 1 87 ? -14.285 5.075 12.743 1.00 92.88 87 GLY A C 1
ATOM 645 O O . GLY A 1 87 ? -13.760 4.895 13.847 1.00 92.88 87 GLY A O 1
ATOM 646 N N . LYS A 1 88 ? -15.582 4.855 12.521 1.00 88.56 88 LYS A N 1
ATOM 647 C CA . LYS A 1 88 ? -16.453 4.250 13.531 1.00 88.56 88 LYS A CA 1
ATOM 648 C C . LYS A 1 88 ? -16.096 2.780 13.659 1.00 88.56 88 LYS A C 1
ATOM 650 O O . LYS A 1 88 ? -15.984 2.070 12.669 1.00 88.56 88 LYS A O 1
ATOM 655 N N . ASN A 1 89 ? -15.902 2.314 14.886 1.00 83.19 89 ASN A N 1
ATOM 656 C CA . ASN A 1 89 ? -15.556 0.917 15.092 1.00 83.19 89 ASN A CA 1
ATOM 657 C C . ASN A 1 89 ? -16.771 0.014 14.822 1.00 83.19 89 ASN A C 1
ATOM 659 O O . ASN A 1 89 ? -17.848 0.251 15.372 1.00 83.19 89 ASN A O 1
ATOM 663 N N . ARG A 1 90 ? -16.577 -1.056 14.045 1.00 87.88 90 ARG A N 1
ATOM 664 C CA . ARG A 1 90 ? -17.544 -2.148 13.882 1.00 87.88 90 ARG A CA 1
ATOM 665 C C . ARG A 1 90 ? -16.840 -3.507 13.923 1.00 87.88 90 ARG A C 1
ATOM 667 O O . ARG A 1 90 ? -15.655 -3.600 13.593 1.00 87.88 90 ARG A O 1
ATOM 674 N N . PRO A 1 91 ? -17.548 -4.586 14.295 1.00 87.94 91 PRO A N 1
ATOM 675 C CA . PRO A 1 91 ? -17.016 -5.933 14.146 1.00 87.94 91 PRO A CA 1
ATOM 676 C C . PRO A 1 91 ? -16.549 -6.186 12.704 1.00 87.94 91 PRO A C 1
ATOM 678 O O . PRO A 1 91 ? -17.260 -5.875 11.748 1.00 87.94 91 PRO A O 1
ATOM 681 N N . GLY A 1 92 ? -15.347 -6.744 12.561 1.00 89.06 92 GLY A N 1
ATOM 682 C CA . GLY A 1 92 ? -14.785 -7.152 11.271 1.00 89.06 92 GLY A CA 1
ATOM 683 C C . GLY A 1 92 ? -13.777 -6.192 10.632 1.00 89.06 92 GLY A C 1
ATOM 684 O O . GLY A 1 92 ? -13.063 -6.644 9.748 1.00 89.06 92 GLY A O 1
ATOM 685 N N . ILE A 1 93 ? -13.625 -4.942 11.098 1.00 89.62 93 ILE A N 1
ATOM 686 C CA . ILE A 1 93 ? -12.688 -3.974 10.477 1.00 89.62 93 ILE A CA 1
ATOM 687 C C . ILE A 1 93 ? -11.256 -4.512 10.412 1.00 89.62 93 ILE A C 1
ATOM 689 O O . ILE A 1 93 ? -10.619 -4.462 9.365 1.00 89.62 93 ILE A O 1
ATOM 693 N N . LEU A 1 94 ? -10.744 -5.052 11.524 1.00 90.19 94 LEU A N 1
ATOM 694 C CA . LEU A 1 94 ? -9.385 -5.592 11.547 1.00 90.19 94 LEU A CA 1
ATOM 695 C C . LEU A 1 94 ? -9.236 -6.755 10.560 1.00 90.19 94 LEU A C 1
ATOM 697 O O . LEU A 1 94 ? -8.243 -6.804 9.851 1.00 90.19 94 LEU A O 1
ATOM 701 N N . ALA A 1 95 ? -10.227 -7.650 10.489 1.00 93.06 95 ALA A N 1
ATOM 702 C CA . ALA A 1 95 ? -10.205 -8.779 9.563 1.00 93.06 95 ALA A CA 1
ATOM 703 C C . ALA A 1 95 ? -10.234 -8.317 8.102 1.00 93.06 95 ALA A C 1
ATOM 705 O O . ALA A 1 95 ? -9.541 -8.884 7.270 1.00 93.06 95 ALA A O 1
ATOM 706 N N . GLU A 1 96 ? -11.008 -7.281 7.791 1.00 93.44 96 GLU A N 1
ATOM 707 C CA . GLU A 1 96 ? -11.106 -6.701 6.453 1.00 93.44 96 GLU A CA 1
ATOM 708 C C . GLU A 1 96 ? -9.772 -6.089 6.004 1.00 93.44 96 GLU A C 1
ATOM 710 O O . GLU A 1 96 ? -9.266 -6.416 4.931 1.00 93.44 96 GLU A O 1
ATOM 715 N N . ILE A 1 97 ? -9.145 -5.289 6.873 1.00 94.12 97 ILE A N 1
ATOM 716 C CA . ILE A 1 97 ? -7.831 -4.690 6.612 1.00 94.12 97 ILE A CA 1
ATOM 717 C C . ILE A 1 97 ? -6.757 -5.775 6.472 1.00 94.12 97 ILE A C 1
ATOM 719 O O . ILE A 1 97 ? -5.996 -5.759 5.507 1.00 94.12 97 ILE A O 1
ATOM 723 N N . THR A 1 98 ? -6.676 -6.732 7.401 1.00 94.88 98 THR A N 1
ATOM 724 C CA . THR A 1 98 ? -5.631 -7.767 7.352 1.00 94.88 98 THR A CA 1
ATOM 725 C C . THR A 1 98 ? -5.840 -8.772 6.226 1.00 94.88 98 THR A C 1
ATOM 727 O O . THR A 1 98 ? -4.854 -9.273 5.692 1.00 94.88 98 THR A O 1
ATOM 730 N N . THR A 1 99 ? -7.084 -9.026 5.811 1.00 95.88 99 THR A N 1
ATOM 731 C CA . THR A 1 99 ? -7.372 -9.826 4.610 1.00 95.88 99 THR A CA 1
ATOM 732 C C . THR A 1 99 ? -6.845 -9.119 3.369 1.00 95.88 99 THR A C 1
ATOM 734 O O . THR A 1 99 ? -6.110 -9.729 2.603 1.00 95.88 99 THR A O 1
ATOM 737 N N . ALA A 1 100 ? -7.113 -7.819 3.209 1.00 94.75 100 ALA A N 1
ATOM 738 C CA . ALA A 1 100 ? -6.603 -7.054 2.071 1.00 94.75 100 ALA A CA 1
ATOM 739 C C . ALA A 1 100 ? -5.063 -7.006 2.029 1.00 94.75 100 ALA A C 1
ATOM 741 O O . ALA A 1 100 ? -4.465 -7.086 0.955 1.00 94.75 100 ALA A O 1
ATOM 742 N N . LEU A 1 101 ? -4.414 -6.915 3.197 1.00 95.06 101 LEU A N 1
ATOM 743 C CA . LEU A 1 101 ? -2.957 -7.028 3.317 1.00 95.06 101 LEU A CA 1
ATOM 744 C C . LEU A 1 101 ? -2.461 -8.423 2.912 1.00 95.06 101 LEU A C 1
ATOM 746 O O . LEU A 1 101 ? -1.518 -8.531 2.129 1.00 95.06 101 LEU A O 1
ATOM 750 N N . GLY A 1 102 ? -3.119 -9.479 3.393 1.00 94.69 102 GLY A N 1
ATOM 751 C CA . GLY A 1 102 ? -2.792 -10.864 3.057 1.00 94.69 102 GLY A CA 1
ATOM 752 C C . GLY A 1 102 ? -2.966 -11.178 1.569 1.00 94.69 102 GLY A C 1
ATOM 753 O O . GLY A 1 102 ? -2.086 -11.792 0.971 1.00 94.69 102 GLY A O 1
ATOM 754 N N . ASP A 1 103 ? -4.036 -10.684 0.945 1.00 93.81 103 ASP A N 1
ATOM 755 C CA . ASP A 1 103 ? -4.297 -10.822 -0.494 1.00 93.81 103 ASP A CA 1
ATOM 756 C C . ASP A 1 103 ? -3.243 -10.102 -1.351 1.00 93.81 103 ASP A C 1
ATOM 758 O O . ASP A 1 103 ? -2.973 -10.496 -2.488 1.00 93.81 103 ASP A O 1
ATOM 762 N N . ALA A 1 104 ? -2.628 -9.046 -0.812 1.00 91.81 104 ALA A N 1
ATOM 763 C CA . ALA A 1 104 ? -1.494 -8.361 -1.426 1.00 91.81 104 ALA A CA 1
ATOM 764 C C . ALA A 1 104 ? -0.142 -9.043 -1.136 1.00 91.81 104 ALA A C 1
ATOM 766 O O . ALA A 1 104 ? 0.881 -8.610 -1.667 1.00 91.81 104 ALA A O 1
ATOM 767 N N . GLY A 1 105 ? -0.118 -10.085 -0.298 1.00 92.75 105 GLY A N 1
ATOM 768 C CA . GLY A 1 105 ? 1.104 -10.732 0.182 1.00 92.75 105 GLY A CA 1
ATOM 769 C C . GLY A 1 105 ? 1.960 -9.837 1.084 1.00 92.75 105 GLY A C 1
ATOM 770 O O . GLY A 1 105 ? 3.155 -10.091 1.219 1.00 92.75 105 GLY A O 1
ATOM 771 N N . ALA A 1 106 ? 1.384 -8.773 1.649 1.00 93.56 106 ALA A N 1
ATOM 772 C CA . ALA A 1 106 ? 2.106 -7.815 2.478 1.00 93.56 106 ALA A CA 1
ATOM 773 C C . ALA A 1 106 ? 2.455 -8.410 3.849 1.00 93.56 106 ALA A C 1
ATOM 775 O O . ALA A 1 106 ? 1.648 -9.127 4.445 1.00 93.56 106 ALA A O 1
ATOM 776 N N . ASP A 1 107 ? 3.632 -8.059 4.363 1.00 93.44 107 ASP A N 1
ATOM 777 C CA . ASP A 1 107 ? 4.062 -8.428 5.713 1.00 93.44 107 ASP A CA 1
ATOM 778 C C . ASP A 1 107 ? 3.853 -7.262 6.685 1.00 93.44 107 ASP A C 1
ATOM 780 O O . ASP A 1 107 ? 4.165 -6.115 6.365 1.00 93.44 107 ASP A O 1
ATOM 784 N N . VAL A 1 108 ? 3.315 -7.531 7.876 1.00 94.75 108 VAL A N 1
ATOM 785 C CA . VAL A 1 108 ? 3.036 -6.494 8.883 1.00 94.75 108 VAL A CA 1
ATOM 786 C C . VAL A 1 108 ? 4.191 -6.437 9.873 1.00 94.75 108 VAL A C 1
ATOM 788 O O . VAL A 1 108 ? 4.320 -7.302 10.736 1.00 94.75 108 VAL A O 1
ATOM 791 N N . ARG A 1 109 ? 4.999 -5.378 9.789 1.00 94.12 109 ARG A N 1
ATOM 792 C CA . ARG A 1 109 ? 6.129 -5.151 10.702 1.00 94.12 109 ARG A CA 1
ATOM 793 C C . ARG A 1 109 ? 5.705 -4.609 12.054 1.00 94.12 109 ARG A C 1
ATOM 795 O O . ARG A 1 109 ? 6.280 -4.982 13.072 1.00 94.12 109 ARG A O 1
ATOM 802 N N . ASP A 1 110 ? 4.741 -3.697 12.057 1.00 94.12 110 ASP A N 1
ATOM 803 C CA . ASP A 1 110 ? 4.245 -3.079 13.281 1.00 94.12 110 ASP A CA 1
ATOM 804 C C . ASP A 1 110 ? 2.776 -2.688 13.144 1.00 94.12 110 ASP A C 1
ATOM 806 O O . ASP A 1 110 ? 2.309 -2.322 12.062 1.00 94.12 110 ASP A O 1
ATOM 810 N N . ILE A 1 111 ? 2.053 -2.752 14.259 1.00 95.38 111 ILE A N 1
ATOM 811 C CA . ILE A 1 111 ? 0.650 -2.361 14.345 1.00 95.38 111 ILE A CA 1
ATOM 812 C C . ILE A 1 111 ? 0.405 -1.589 15.637 1.00 95.38 111 ILE A C 1
ATOM 814 O O . ILE A 1 111 ? 0.662 -2.060 16.743 1.00 95.38 111 ILE A O 1
ATOM 818 N N . SER A 1 112 ? -0.183 -0.407 15.492 1.00 94.62 112 SER A N 1
ATOM 819 C CA . SER A 1 112 ? -0.667 0.396 16.606 1.00 94.62 112 SER A CA 1
ATOM 820 C C . SER A 1 112 ? -2.151 0.687 16.423 1.00 94.62 112 SER A C 1
ATOM 822 O O . SER A 1 112 ? -2.606 1.100 15.357 1.00 94.62 112 SER A O 1
ATOM 824 N N . GLN A 1 113 ? -2.927 0.458 17.479 1.00 93.88 113 GLN A N 1
ATOM 825 C CA . GLN A 1 113 ? -4.357 0.735 17.511 1.00 93.88 113 GLN A CA 1
ATOM 826 C C . GLN A 1 113 ? -4.705 1.473 18.800 1.00 93.88 113 GLN A C 1
ATOM 828 O O . GLN A 1 113 ? -4.251 1.105 19.883 1.00 93.88 113 GLN A O 1
ATOM 833 N N . ARG A 1 114 ? -5.580 2.474 18.698 1.00 93.75 114 ARG A N 1
ATOM 834 C CA . ARG A 1 114 ? -6.251 3.068 19.857 1.00 93.75 114 ARG A CA 1
ATOM 835 C C . ARG A 1 114 ? -7.689 3.448 19.541 1.00 93.75 114 ARG A C 1
ATOM 837 O O . ARG A 1 114 ? -8.028 3.719 18.394 1.00 93.75 114 ARG A O 1
ATOM 844 N N . THR A 1 115 ? -8.507 3.546 20.580 1.00 91.88 115 THR A N 1
ATOM 845 C CA . THR A 1 115 ? -9.848 4.131 20.490 1.00 91.88 115 THR A CA 1
ATOM 846 C C . THR A 1 115 ? -9.815 5.543 21.066 1.00 91.88 115 THR A C 1
ATOM 848 O O . THR A 1 115 ? -9.318 5.740 22.174 1.00 91.88 115 THR A O 1
ATOM 851 N N . VAL A 1 116 ? -10.335 6.524 20.330 1.00 91.62 116 VAL A N 1
ATOM 852 C CA . VAL A 1 116 ? -10.408 7.937 20.734 1.00 91.62 116 VAL A CA 1
ATOM 853 C C . VAL A 1 116 ? -11.817 8.422 20.469 1.00 91.62 116 VAL A C 1
ATOM 855 O O . VAL A 1 116 ? -12.289 8.328 19.344 1.00 91.62 116 VAL A O 1
ATOM 858 N N . GLU A 1 117 ? -12.505 8.905 21.503 1.00 89.62 117 GLU A N 1
ATOM 859 C CA . GLU A 1 117 ? -13.862 9.463 21.365 1.00 89.62 117 GLU A CA 1
ATOM 860 C C . GLU A 1 117 ? -14.849 8.528 20.626 1.00 89.62 117 GLU A C 1
ATOM 862 O O . GLU A 1 117 ? -15.745 8.968 19.915 1.00 89.62 117 GLU A O 1
ATOM 867 N N . GLY A 1 118 ? -14.678 7.210 20.785 1.00 86.38 118 GLY A N 1
ATOM 868 C CA . GLY A 1 118 ? -15.515 6.193 20.133 1.00 86.38 118 GLY A CA 1
ATOM 869 C C . GLY A 1 118 ? -15.112 5.831 18.697 1.00 86.38 118 GLY A C 1
ATOM 870 O O . GLY A 1 118 ? -15.683 4.899 18.132 1.00 86.38 118 GLY A O 1
ATOM 871 N N . TYR A 1 119 ? -14.105 6.493 18.131 1.00 90.81 119 TYR A N 1
ATOM 872 C CA . TYR A 1 119 ? -13.505 6.149 16.844 1.00 90.81 119 TYR A CA 1
ATOM 873 C C . TYR A 1 119 ? -12.289 5.253 17.046 1.00 90.81 119 TYR A C 1
ATOM 875 O O . TYR A 1 119 ? -11.517 5.441 17.991 1.00 90.81 119 TYR A O 1
ATOM 883 N N . PHE A 1 120 ? -12.098 4.279 16.161 1.00 92.56 120 PHE A N 1
ATOM 884 C CA . PHE A 1 120 ? -10.836 3.554 16.122 1.00 92.56 120 PHE A CA 1
ATOM 885 C C . PHE A 1 120 ? -9.832 4.346 15.287 1.00 92.56 120 PHE A C 1
ATOM 887 O O . PHE A 1 120 ? -10.171 4.981 14.288 1.00 92.56 120 PHE A O 1
ATOM 894 N N . HIS A 1 121 ? -8.584 4.286 15.718 1.00 94.94 121 HIS A N 1
ATOM 895 C CA . HIS A 1 121 ? -7.427 4.772 14.999 1.00 94.94 121 HIS A CA 1
ATOM 896 C C . HIS A 1 121 ? -6.452 3.617 14.916 1.00 94.94 121 HIS A C 1
ATOM 898 O O . HIS A 1 121 ? -6.098 3.035 15.942 1.00 94.94 121 HIS A O 1
ATOM 904 N N . MET A 1 122 ? -6.022 3.297 13.709 1.00 94.62 122 MET A N 1
ATOM 905 C CA . MET A 1 122 ? -5.070 2.236 13.452 1.00 94.62 122 MET A CA 1
ATOM 906 C C . MET A 1 122 ? -3.981 2.761 12.528 1.00 94.62 122 MET A C 1
ATOM 908 O 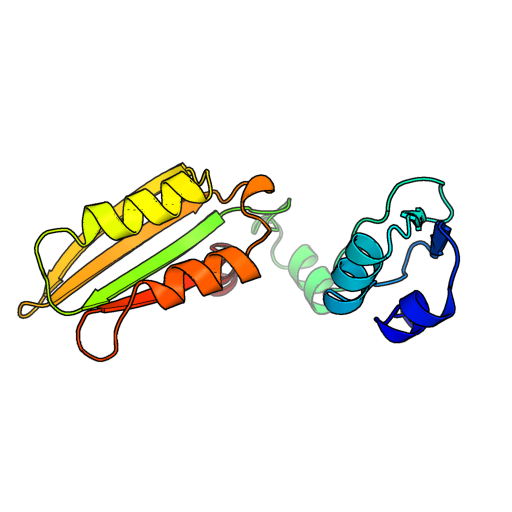O . MET A 1 122 ? -4.272 3.468 11.564 1.00 94.62 122 MET A O 1
ATOM 912 N N . ALA A 1 123 ? -2.738 2.413 12.825 1.00 95.56 123 ALA A N 1
ATOM 913 C CA . ALA A 1 123 ? -1.611 2.593 11.931 1.00 95.56 123 ALA A CA 1
ATOM 914 C C . ALA A 1 123 ? -0.835 1.279 11.854 1.00 95.56 123 ALA A C 1
ATOM 916 O O . ALA A 1 123 ? -0.530 0.678 12.884 1.00 95.56 123 ALA A O 1
ATOM 917 N N . LEU A 1 124 ? -0.538 0.842 10.636 1.00 96.12 124 LEU A N 1
ATOM 918 C CA . LEU A 1 124 ? 0.266 -0.333 10.350 1.00 96.12 124 LEU A CA 1
ATOM 919 C C . LEU A 1 124 ? 1.478 0.087 9.532 1.00 96.12 124 LEU A C 1
ATOM 921 O O . LEU A 1 124 ? 1.346 0.843 8.569 1.00 96.12 124 LEU A O 1
ATOM 925 N N . THR A 1 125 ? 2.634 -0.446 9.897 1.00 94.69 125 THR A N 1
ATOM 926 C CA . THR A 1 125 ? 3.837 -0.398 9.071 1.00 94.69 125 THR A CA 1
ATOM 927 C C . THR A 1 125 ? 3.966 -1.748 8.390 1.00 94.69 125 THR A C 1
ATOM 929 O O . THR A 1 125 ? 4.028 -2.773 9.072 1.00 94.69 125 THR A O 1
ATOM 932 N N . VAL A 1 126 ? 3.958 -1.761 7.060 1.00 94.56 126 VAL A N 1
ATOM 933 C CA . VAL A 1 126 ? 3.905 -2.999 6.277 1.00 94.56 126 VAL A CA 1
ATOM 934 C C . VAL A 1 126 ? 4.931 -2.979 5.152 1.00 94.56 126 VAL A C 1
ATOM 936 O O . VAL A 1 126 ? 5.200 -1.926 4.576 1.00 94.56 126 VAL A O 1
ATOM 939 N N . ASP A 1 127 ? 5.485 -4.141 4.830 1.00 92.88 127 ASP A N 1
ATOM 940 C CA . ASP A 1 127 ? 6.348 -4.328 3.669 1.00 92.88 127 ASP A CA 1
ATOM 941 C C . ASP A 1 127 ? 5.531 -4.904 2.516 1.00 92.88 127 ASP A C 1
ATOM 943 O O . ASP A 1 127 ? 4.89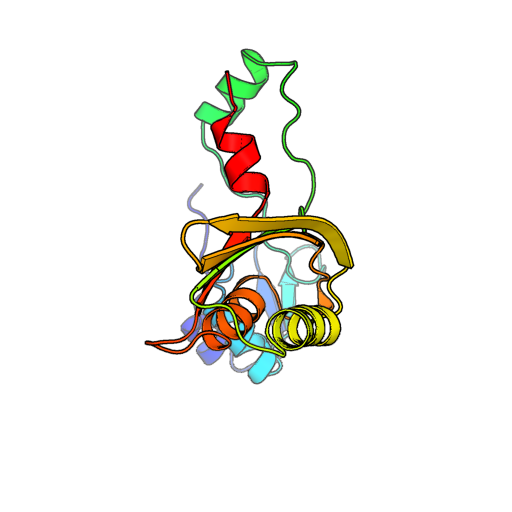1 -5.950 2.637 1.00 92.88 127 ASP A O 1
ATOM 947 N N . LEU A 1 128 ? 5.533 -4.189 1.392 1.00 90.94 128 LEU A N 1
ATOM 948 C CA . LEU A 1 128 ? 4.748 -4.530 0.214 1.00 90.94 128 LEU A CA 1
ATOM 949 C C . LEU A 1 128 ? 5.609 -5.277 -0.821 1.00 90.94 128 LEU A C 1
ATOM 951 O O . LEU A 1 128 ? 6.508 -4.668 -1.400 1.00 90.94 128 LEU A O 1
ATOM 955 N N . PRO A 1 129 ? 5.358 -6.563 -1.112 1.00 85.94 129 PRO A N 1
ATOM 956 C CA . PRO A 1 129 ? 6.140 -7.283 -2.112 1.00 85.94 129 PR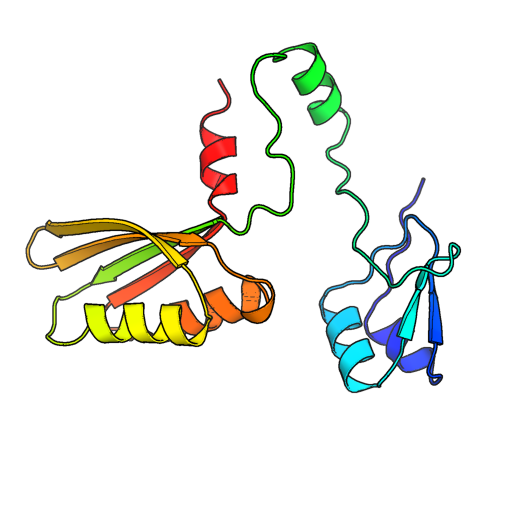O A CA 1
ATOM 957 C C . PRO A 1 129 ? 5.843 -6.778 -3.531 1.00 85.94 129 PRO A C 1
ATOM 959 O O . PRO A 1 129 ? 4.754 -6.276 -3.814 1.00 85.94 129 PRO A O 1
ATOM 962 N N . ASP A 1 130 ? 6.756 -7.031 -4.472 1.00 77.25 130 ASP A N 1
ATOM 963 C CA . ASP A 1 130 ? 6.542 -6.732 -5.900 1.00 77.25 130 ASP A CA 1
ATOM 964 C C . ASP A 1 130 ? 5.280 -7.420 -6.462 1.00 77.25 130 ASP A C 1
ATOM 966 O O . ASP A 1 130 ? 4.585 -6.883 -7.329 1.00 77.25 130 ASP A O 1
ATOM 970 N N . ALA A 1 131 ? 4.934 -8.592 -5.914 1.00 74.06 131 ALA A N 1
ATOM 971 C CA . ALA A 1 131 ? 3.740 -9.361 -6.263 1.00 74.06 131 ALA A CA 1
ATOM 972 C C . ALA A 1 131 ? 2.414 -8.637 -5.954 1.00 74.06 131 ALA A C 1
ATOM 974 O O . ALA A 1 131 ? 1.376 -9.017 -6.495 1.00 74.06 131 ALA A O 1
ATOM 975 N N . ALA A 1 132 ? 2.433 -7.568 -5.151 1.00 76.25 132 ALA A N 1
ATOM 976 C CA . ALA A 1 132 ? 1.250 -6.766 -4.850 1.00 76.25 132 ALA A CA 1
ATOM 977 C C . ALA A 1 132 ? 0.732 -5.948 -6.053 1.00 76.25 132 ALA A C 1
ATOM 979 O O . ALA A 1 132 ? -0.312 -5.301 -5.957 1.00 76.25 132 ALA A O 1
ATOM 980 N N . GLY A 1 133 ? 1.450 -5.952 -7.184 1.00 78.00 133 GLY A N 1
ATOM 981 C CA . GLY A 1 133 ? 1.106 -5.161 -8.371 1.00 78.00 133 GLY A CA 1
ATOM 982 C C . GLY A 1 133 ? 1.470 -3.679 -8.237 1.00 78.00 133 GLY A C 1
ATOM 983 O O . GLY A 1 133 ? 0.939 -2.840 -8.962 1.00 78.00 133 GLY A O 1
ATOM 984 N N . GLY A 1 134 ? 2.386 -3.365 -7.316 1.00 84.19 134 GLY A N 1
ATOM 985 C CA . GLY A 1 134 ? 2.911 -2.025 -7.076 1.00 84.19 134 GLY A CA 1
ATOM 986 C C . GLY A 1 134 ? 2.089 -1.180 -6.097 1.00 84.19 134 GLY A C 1
ATOM 987 O O . GLY A 1 134 ? 0.936 -1.464 -5.773 1.00 84.19 134 GLY A O 1
ATOM 988 N N . PHE A 1 135 ? 2.705 -0.088 -5.633 1.00 87.62 135 PHE A N 1
ATOM 989 C CA . PHE A 1 135 ? 2.126 0.818 -4.634 1.00 87.62 135 PHE A CA 1
ATOM 990 C C . PHE A 1 135 ? 0.778 1.416 -5.056 1.00 87.62 135 PHE A C 1
ATOM 992 O O . PHE A 1 135 ? -0.126 1.514 -4.232 1.00 87.62 135 PHE A O 1
ATOM 999 N N . GLY A 1 136 ? 0.640 1.817 -6.325 1.00 87.94 136 GLY A N 1
ATOM 1000 C CA . GLY A 1 136 ? -0.579 2.453 -6.833 1.00 87.94 136 GLY A CA 1
ATOM 1001 C C . GLY A 1 136 ? -1.801 1.547 -6.702 1.00 87.94 136 GLY A C 1
ATOM 1002 O O . GLY A 1 136 ? -2.787 1.938 -6.082 1.00 87.94 136 GLY A O 1
ATOM 1003 N N . LEU A 1 137 ? -1.692 0.308 -7.193 1.00 88.38 137 LEU A N 1
ATOM 1004 C CA . LEU A 1 137 ? -2.764 -0.683 -7.112 1.00 88.38 137 LEU A CA 1
ATOM 1005 C C . LEU A 1 137 ? -3.096 -1.043 -5.660 1.00 88.38 137 LEU A C 1
ATOM 1007 O O . LEU A 1 137 ? -4.266 -1.126 -5.291 1.00 88.38 137 LEU A O 1
ATOM 1011 N N . PHE A 1 138 ? -2.073 -1.238 -4.825 1.00 92.88 138 PHE A N 1
ATOM 1012 C CA . PHE A 1 138 ? -2.267 -1.508 -3.404 1.00 92.88 138 PHE A CA 1
ATOM 1013 C C . PHE A 1 138 ? -3.011 -0.361 -2.709 1.00 92.88 138 PHE A C 1
ATOM 1015 O O . PHE A 1 138 ? -4.002 -0.592 -2.019 1.00 92.88 138 PHE A O 1
ATOM 1022 N N . LYS A 1 139 ? -2.591 0.885 -2.948 1.00 93.44 139 LYS A N 1
ATOM 1023 C CA . LYS A 1 139 ? -3.251 2.074 -2.408 1.00 93.44 139 LYS A CA 1
ATOM 1024 C C . LYS A 1 139 ? -4.715 2.152 -2.842 1.00 93.44 139 LYS A C 1
ATOM 1026 O O . LYS A 1 139 ? -5.563 2.399 -1.996 1.00 93.44 139 LYS A O 1
ATOM 1031 N N . GLU A 1 140 ? -5.018 1.927 -4.119 1.00 92.44 140 GLU A N 1
ATOM 1032 C CA . GLU A 1 140 ? -6.400 1.935 -4.621 1.00 92.44 140 GLU A CA 1
ATOM 1033 C C . GLU A 1 140 ? -7.273 0.879 -3.936 1.00 92.44 140 GLU A C 1
ATOM 1035 O O . GLU A 1 140 ? -8.388 1.186 -3.516 1.00 92.44 140 GLU A O 1
ATOM 1040 N N . ARG A 1 141 ? -6.760 -0.348 -3.769 1.00 92.88 141 ARG A N 1
ATOM 1041 C CA . ARG A 1 141 ? -7.473 -1.426 -3.066 1.00 92.88 141 ARG A CA 1
ATOM 1042 C C . ARG A 1 141 ? -7.755 -1.071 -1.611 1.00 92.88 141 ARG A C 1
ATOM 1044 O O . ARG A 1 141 ? -8.871 -1.270 -1.147 1.00 92.88 141 ARG A O 1
ATOM 1051 N N . MET A 1 142 ? -6.761 -0.531 -0.910 1.00 94.25 142 MET A N 1
ATOM 1052 C CA . MET A 1 142 ? -6.898 -0.142 0.493 1.00 94.25 142 MET A CA 1
ATOM 1053 C C . MET A 1 142 ? -7.851 1.046 0.665 1.00 94.25 142 MET A C 1
ATOM 1055 O O . MET A 1 142 ? -8.707 1.009 1.545 1.00 94.25 142 MET A O 1
ATOM 1059 N N . ASP A 1 143 ? -7.751 2.067 -0.194 1.00 92.19 143 ASP A N 1
ATOM 1060 C CA . ASP A 1 143 ? -8.656 3.224 -0.199 1.00 92.19 143 ASP A CA 1
ATOM 1061 C C . ASP A 1 143 ? -10.121 2.789 -0.438 1.00 92.19 143 ASP A C 1
ATOM 1063 O O . ASP A 1 143 ? -11.037 3.411 0.098 1.00 92.19 143 ASP A O 1
ATOM 1067 N N . ALA A 1 144 ? -10.343 1.706 -1.196 1.00 92.06 144 ALA A N 1
ATOM 1068 C CA . ALA A 1 144 ? -11.667 1.163 -1.506 1.00 92.06 144 ALA A CA 1
ATOM 1069 C C . ALA A 1 144 ? -12.307 0.318 -0.385 1.00 92.06 144 ALA A C 1
ATOM 1071 O O . ALA A 1 144 ? -13.495 0.014 -0.481 1.00 92.06 144 ALA A O 1
ATOM 1072 N N . LEU A 1 145 ? -11.566 -0.050 0.670 1.00 91.19 145 LEU A N 1
ATOM 1073 C CA . LEU A 1 145 ? -12.139 -0.737 1.842 1.00 91.19 145 LEU A CA 1
ATOM 1074 C C . LEU A 1 145 ? -13.085 0.183 2.630 1.00 91.19 145 LEU A C 1
ATOM 1076 O O . LEU A 1 145 ? -14.036 -0.264 3.261 1.00 91.19 145 LEU A O 1
ATOM 1080 N N . GLY A 1 146 ? -12.819 1.490 2.598 1.00 82.19 146 GLY A N 1
ATOM 1081 C CA . GLY A 1 146 ? -13.593 2.487 3.324 1.00 82.19 146 GLY A CA 1
ATOM 1082 C C . GLY A 1 146 ? -14.836 2.963 2.570 1.00 82.19 146 GLY A C 1
ATOM 1083 O O . GLY A 1 146 ? -14.760 3.349 1.404 1.00 82.19 146 GLY A O 1
ATOM 1084 N N . GLY A 1 147 ? -15.983 3.010 3.253 1.00 77.25 147 GLY A N 1
ATOM 1085 C CA . GLY A 1 147 ? -17.201 3.684 2.783 1.00 77.25 147 GLY A CA 1
ATOM 1086 C C . GLY A 1 147 ? -17.345 5.112 3.330 1.00 77.25 147 GLY A C 1
ATOM 1087 O O . GLY A 1 147 ? -16.679 5.492 4.291 1.00 77.25 147 GLY A O 1
ATOM 1088 N N . SER A 1 148 ? -18.269 5.901 2.771 1.00 73.06 148 SER A N 1
ATOM 1089 C CA . SER A 1 148 ? -18.497 7.306 3.165 1.00 73.06 148 SER A CA 1
ATOM 1090 C C . SER A 1 148 ? -18.909 7.513 4.632 1.00 73.06 148 SER A C 1
ATOM 1092 O O . SER A 1 148 ? -18.666 8.591 5.166 1.00 73.06 148 SER A O 1
ATOM 1094 N N . ASP A 1 149 ? -19.474 6.494 5.288 1.00 79.06 149 ASP A N 1
ATOM 1095 C CA . ASP A 1 149 ? -19.959 6.552 6.679 1.00 79.06 149 ASP A CA 1
ATOM 1096 C C . ASP A 1 149 ? -19.285 5.536 7.629 1.00 79.06 149 ASP A C 1
ATOM 1098 O O . ASP A 1 149 ? -19.740 5.363 8.765 1.00 79.06 149 ASP A O 1
ATOM 1102 N N . ASP A 1 150 ? -18.222 4.854 7.183 1.00 86.56 150 ASP A N 1
ATOM 1103 C CA . ASP A 1 150 ? -17.584 3.750 7.922 1.00 86.56 150 ASP A CA 1
ATOM 1104 C C . ASP A 1 150 ? -16.218 4.166 8.497 1.00 86.56 150 ASP A C 1
ATOM 1106 O O . ASP A 1 150 ? -16.115 4.704 9.608 1.00 86.56 150 ASP A O 1
ATOM 1110 N N . PHE A 1 151 ? -15.165 3.985 7.705 1.00 91.94 151 PHE A N 1
ATOM 1111 C CA . PHE A 1 151 ? -13.810 4.414 8.002 1.00 91.94 151 PHE A CA 1
ATOM 1112 C C . PHE A 1 151 ? -13.088 4.812 6.726 1.00 91.94 151 PHE A C 1
ATOM 1114 O O . PHE A 1 151 ? -13.468 4.426 5.626 1.00 91.94 151 PHE A O 1
ATOM 1121 N N . VAL A 1 152 ? -12.026 5.590 6.885 1.00 93.25 152 VAL A N 1
ATOM 1122 C CA . VAL A 1 152 ? -11.140 5.979 5.794 1.00 93.25 152 VAL A CA 1
ATOM 1123 C C . VAL A 1 152 ? -9.809 5.284 5.996 1.00 93.25 152 VAL A C 1
ATOM 1125 O O . VAL A 1 152 ? -9.242 5.350 7.089 1.00 93.25 152 VAL A O 1
ATOM 1128 N N . VAL A 1 153 ? -9.302 4.671 4.930 1.00 94.88 153 VAL A N 1
ATOM 1129 C CA . VAL A 1 153 ? -7.935 4.156 4.862 1.00 94.88 153 VAL A CA 1
ATOM 1130 C C . VAL A 1 153 ? -7.084 5.120 4.047 1.00 94.88 153 VAL A C 1
ATOM 1132 O O . VAL A 1 153 ? -7.556 5.727 3.087 1.00 94.88 153 VAL A O 1
ATOM 1135 N N . ARG A 1 154 ? -5.831 5.301 4.456 1.00 95.06 154 ARG A N 1
ATOM 1136 C CA . ARG A 1 154 ? -4.813 6.036 3.707 1.00 95.06 154 ARG A CA 1
ATOM 1137 C C . ARG A 1 154 ? -3.529 5.233 3.684 1.00 95.06 154 ARG A C 1
ATOM 1139 O O . ARG A 1 154 ? -3.105 4.724 4.719 1.00 95.06 154 ARG A O 1
ATOM 1146 N N . VAL A 1 155 ? -2.881 5.203 2.525 1.00 95.12 155 VAL A N 1
ATOM 1147 C CA . VAL A 1 155 ? -1.587 4.544 2.335 1.00 95.12 155 VAL A CA 1
ATOM 1148 C C . VAL A 1 155 ? -0.542 5.561 1.895 1.00 95.12 155 VAL A C 1
ATOM 1150 O O . VAL A 1 155 ? -0.778 6.361 0.985 1.00 95.12 155 VAL A O 1
ATOM 1153 N N . MET A 1 156 ? 0.624 5.523 2.532 1.00 93.12 156 MET A N 1
ATOM 1154 C CA . MET A 1 156 ? 1.780 6.356 2.202 1.00 93.12 156 MET A CA 1
ATOM 1155 C C . MET A 1 156 ? 3.043 5.503 2.164 1.00 93.12 156 MET A C 1
ATOM 1157 O O . MET A 1 156 ? 3.169 4.562 2.938 1.00 93.12 156 MET A O 1
ATOM 1161 N N . HIS A 1 157 ? 4.010 5.842 1.313 1.00 89.75 157 HIS A N 1
ATOM 1162 C CA . HIS A 1 157 ? 5.333 5.231 1.431 1.00 89.75 157 HIS A CA 1
ATOM 1163 C C . HIS A 1 157 ? 5.994 5.649 2.748 1.00 89.75 157 HIS A C 1
ATOM 1165 O O . HIS A 1 157 ? 6.041 6.840 3.064 1.00 89.75 157 HIS A O 1
ATOM 1171 N N . GLU A 1 158 ? 6.587 4.696 3.466 1.00 87.50 158 GLU A N 1
ATOM 1172 C CA . GLU A 1 158 ? 7.305 4.954 4.721 1.00 87.50 158 GLU A CA 1
ATOM 1173 C C . GLU A 1 158 ? 8.436 5.974 4.524 1.00 87.50 158 GLU A C 1
ATOM 1175 O O . GLU A 1 158 ? 8.651 6.854 5.361 1.00 87.50 158 GLU A O 1
ATOM 1180 N N . ARG A 1 159 ? 9.099 5.936 3.358 1.00 81.94 159 ARG A N 1
ATOM 1181 C CA . ARG A 1 159 ? 10.170 6.875 2.999 1.00 81.94 159 ARG A CA 1
ATOM 1182 C C . ARG A 1 159 ? 9.765 8.342 3.160 1.00 81.94 159 ARG A C 1
ATOM 1184 O O . ARG A 1 159 ? 10.624 9.158 3.473 1.00 81.94 159 ARG A O 1
ATOM 1191 N N . VAL A 1 160 ? 8.486 8.691 2.964 1.00 81.75 160 VAL A N 1
ATOM 1192 C CA . VAL A 1 160 ? 8.004 10.076 3.113 1.00 81.75 160 VAL A CA 1
ATOM 1193 C C . VAL A 1 160 ? 8.293 10.587 4.524 1.00 81.75 160 VAL A C 1
ATOM 1195 O O . VAL A 1 160 ? 8.835 11.679 4.674 1.00 81.75 160 VAL A O 1
ATOM 1198 N N . PHE A 1 161 ? 8.031 9.772 5.546 1.00 74.75 161 PHE A N 1
ATOM 1199 C CA . PHE A 1 161 ? 8.274 10.132 6.944 1.00 74.75 161 PHE A CA 1
ATOM 1200 C C . PHE A 1 161 ? 9.766 10.217 7.265 1.00 74.75 161 PHE A C 1
ATOM 1202 O O . PHE A 1 161 ? 10.188 11.107 8.002 1.00 74.75 161 PHE A O 1
ATOM 1209 N N . ARG A 1 162 ? 10.592 9.366 6.644 1.00 68.56 162 ARG A N 1
ATOM 1210 C CA . ARG A 1 162 ? 12.052 9.454 6.779 1.00 68.56 162 ARG A CA 1
ATOM 1211 C C . ARG A 1 162 ? 12.602 10.780 6.254 1.00 68.56 162 ARG A C 1
ATOM 1213 O O . ARG A 1 162 ? 13.473 11.371 6.881 1.00 68.56 162 ARG A O 1
ATOM 1220 N N . PHE A 1 163 ? 12.066 11.279 5.139 1.00 67.56 163 PHE A N 1
ATOM 1221 C CA . PHE A 1 163 ? 12.475 12.572 4.584 1.00 67.56 163 PHE A CA 1
ATOM 1222 C C . PHE A 1 163 ? 11.973 13.775 5.396 1.00 67.56 163 PHE A C 1
ATOM 1224 O O . PHE A 1 163 ? 12.602 14.828 5.338 1.00 67.56 163 PHE A O 1
ATOM 1231 N N . MET A 1 164 ? 10.890 13.636 6.171 1.00 66.69 164 MET A N 1
ATOM 1232 C CA . MET A 1 164 ? 10.387 14.711 7.041 1.00 66.69 164 MET A CA 1
ATOM 1233 C C . MET A 1 164 ? 11.293 14.985 8.251 1.00 66.69 164 MET A C 1
ATOM 1235 O O . MET A 1 164 ? 11.327 16.111 8.734 1.00 66.69 164 MET A O 1
ATOM 1239 N N . HIS A 1 165 ? 12.047 13.989 8.724 1.00 53.19 165 HIS A N 1
ATOM 1240 C CA . HIS A 1 165 ? 12.952 14.103 9.877 1.00 53.19 165 HIS A CA 1
ATOM 1241 C C . HIS A 1 165 ? 14.415 14.383 9.489 1.00 53.19 165 HIS A C 1
ATOM 1243 O O . HIS A 1 165 ? 15.340 14.025 10.217 1.00 53.19 165 HIS A O 1
ATOM 1249 N N . ARG A 1 166 ? 14.637 15.030 8.340 1.00 50.25 166 ARG A N 1
ATOM 1250 C CA . ARG A 1 166 ? 15.962 15.480 7.898 1.00 50.25 166 ARG A CA 1
ATOM 1251 C C . ARG A 1 166 ? 16.317 16.766 8.665 1.00 50.25 166 ARG A C 1
ATOM 1253 O O . ARG A 1 166 ? 15.880 17.841 8.264 1.00 50.25 166 ARG A O 1
ATOM 1260 N N . ILE A 1 167 ? 17.006 16.639 9.803 1.00 46.03 167 ILE A N 1
ATOM 1261 C CA . ILE A 1 167 ? 17.602 17.772 10.543 1.00 46.03 167 ILE A CA 1
ATOM 1262 C C . ILE A 1 167 ? 19.007 18.024 10.004 1.00 46.03 167 ILE A C 1
ATOM 1264 O O . ILE A 1 167 ? 19.731 17.020 9.826 1.00 46.03 167 ILE A O 1
#

Secondary structure (DSSP, 8-state):
----EE-HHHHHHH-SSEEEE-TTPEEPHHHHHHHHHHTPEEEETTSSBP-PPPP--HHHHHHHHHH-TTS----S---EEEEEEEEE--TTHHHHHHHHHHHTT-EEEEEEEEEETTEEEEEEEEE--GGG-HHHHHHHHHHTT--TTSEEEEEEEHHHHHHHT--

Sequence (167 aa):
MARRFVTSEDIRRASGGELVLDSDTIVTPQALEVAQRAGVNLRRSDGQSYSEPEPDRGPDAQRAADSLPHIPEPAGPETGVVVTAVGKNRPGILAEITTALGDAGADVRDISQRTVEGYFHMALTVDLPDAAGGFGLFKERMDALGGSDDFVVRVMHERVFRFMHRI

Foldseek 3Di:
DDAAEAELVNLVVVLDQEDEDEPRYAYDPNNVVSNVVSNHFYAYPVRHGDDGHDDDPDPVVVVCCVVPVPLDDPPDPQQKKKKKKKAADDPCPVVLQVVLCVVQVKAWPDKDWDADPRMIIIMTIIGGDVSSVDDVNSQVSQQVSDDPHGMGMGMDHPVVVSVVPPD